Protein AF-A0A969NED3-F1 (afdb_monomer)

Radius of gyration: 22.22 Å; Cα contacts (8 Å, |Δi|>4): 232; chains: 1; bounding box: 62×45×75 Å

Structure (mmCIF, N/CA/C/O backbone):
data_AF-A0A969NED3-F1
#
_entry.id   AF-A0A969NED3-F1
#
loop_
_atom_site.group_PDB
_atom_site.id
_atom_site.type_symbol
_atom_site.label_atom_id
_atom_site.label_alt_id
_atom_site.label_comp_id
_atom_site.label_asym_id
_atom_site.label_entity_id
_atom_site.label_seq_id
_atom_site.pdbx_PDB_ins_code
_atom_site.Cartn_x
_atom_site.Cartn_y
_atom_site.Cartn_z
_atom_site.occupancy
_atom_site.B_iso_or_equiv
_atom_site.auth_seq_id
_atom_site.auth_comp_id
_atom_site.auth_asym_id
_atom_site.auth_atom_id
_atom_site.pdbx_PDB_model_num
ATOM 1 N N . MET A 1 1 ? -48.369 -11.068 48.769 1.00 39.66 1 MET A N 1
ATOM 2 C CA . MET A 1 1 ? -48.138 -10.464 47.437 1.00 39.66 1 MET A CA 1
ATOM 3 C C . MET A 1 1 ? -46.649 -10.549 47.135 1.00 39.66 1 MET A C 1
ATOM 5 O O . MET A 1 1 ? -45.873 -9.950 47.864 1.00 39.66 1 MET A O 1
ATOM 9 N N . LYS A 1 2 ? -46.240 -11.377 46.165 1.00 36.84 2 LYS A N 1
ATOM 10 C CA . LYS A 1 2 ? -44.840 -11.511 45.728 1.00 36.84 2 LYS A CA 1
ATOM 11 C C . LYS A 1 2 ? -44.663 -10.658 44.473 1.00 36.84 2 LYS A C 1
ATOM 13 O O . LYS A 1 2 ? -45.329 -10.920 43.478 1.00 36.84 2 LYS A O 1
ATOM 18 N N . PHE A 1 3 ? -43.812 -9.639 44.539 1.00 44.47 3 PHE A N 1
ATOM 19 C CA . PHE A 1 3 ? -43.414 -8.861 43.368 1.00 44.47 3 PHE A CA 1
ATOM 20 C C . PHE A 1 3 ? -42.357 -9.654 42.596 1.00 44.47 3 PHE A C 1
ATOM 22 O O . PHE A 1 3 ? -41.290 -9.947 43.128 1.00 44.47 3 PHE A O 1
ATOM 29 N N . ILE A 1 4 ? -42.677 -10.036 41.361 1.00 46.66 4 ILE A N 1
ATOM 30 C CA . ILE A 1 4 ? -41.724 -10.617 40.413 1.00 46.66 4 ILE A CA 1
ATOM 31 C C . ILE A 1 4 ? -41.263 -9.459 39.526 1.00 46.66 4 ILE A C 1
ATOM 33 O O . ILE A 1 4 ? -42.041 -8.952 38.721 1.00 46.66 4 ILE A O 1
ATOM 37 N N . ALA A 1 5 ? -40.027 -9.003 39.716 1.00 53.00 5 ALA A N 1
ATOM 38 C CA . ALA A 1 5 ? -39.397 -8.034 38.827 1.00 53.00 5 ALA A CA 1
ATOM 39 C C . ALA A 1 5 ? -38.865 -8.771 37.587 1.00 53.00 5 ALA A C 1
ATOM 41 O O . ALA A 1 5 ? -38.028 -9.665 37.710 1.00 53.00 5 ALA A O 1
ATOM 42 N N . LEU A 1 6 ? -39.366 -8.416 36.401 1.00 46.50 6 LEU A N 1
ATOM 43 C CA . LEU A 1 6 ? -38.794 -8.844 35.122 1.00 46.50 6 LEU A CA 1
ATOM 44 C C . LEU A 1 6 ? -37.504 -8.044 34.862 1.00 46.50 6 LEU A C 1
ATOM 46 O O . LEU A 1 6 ? -37.548 -6.816 34.974 1.00 46.50 6 LEU A O 1
ATOM 50 N N . PRO A 1 7 ? -36.380 -8.666 34.468 1.00 55.84 7 PRO A N 1
ATOM 51 C CA . PRO A 1 7 ? -35.226 -7.903 34.027 1.00 55.84 7 PRO A CA 1
ATOM 52 C C . PRO A 1 7 ? -35.489 -7.382 32.609 1.00 55.84 7 PRO A C 1
ATOM 54 O O . PRO A 1 7 ? -35.750 -8.150 31.683 1.00 55.84 7 PRO A O 1
ATOM 57 N N . LEU A 1 8 ? -35.425 -6.059 32.446 1.00 57.12 8 LEU A N 1
ATOM 58 C CA . LEU A 1 8 ? -35.395 -5.404 31.143 1.00 57.12 8 LEU A CA 1
ATOM 59 C C . LEU A 1 8 ? -34.065 -5.775 30.471 1.00 57.12 8 LEU A C 1
ATOM 61 O O . LEU A 1 8 ? -33.008 -5.251 30.822 1.00 57.12 8 LEU A O 1
ATOM 65 N N . PHE A 1 9 ? -34.102 -6.727 29.543 1.00 56.44 9 PHE A N 1
ATOM 66 C CA . PHE A 1 9 ? -32.945 -7.094 28.736 1.00 56.44 9 PHE A CA 1
ATOM 67 C C . PHE A 1 9 ? -32.736 -5.982 27.697 1.00 56.44 9 PHE A C 1
ATOM 69 O O . PHE A 1 9 ? -33.369 -5.974 26.643 1.00 56.44 9 PHE A O 1
ATOM 76 N N . PHE A 1 10 ? -31.903 -4.989 28.021 1.00 57.81 10 PHE A N 1
ATOM 77 C CA . PHE A 1 10 ? -31.427 -4.019 27.037 1.00 57.81 10 PHE A CA 1
ATOM 78 C C . PHE A 1 10 ? -30.541 -4.766 26.039 1.00 57.81 10 PHE A C 1
ATOM 80 O O . PHE A 1 10 ? -29.360 -5.006 26.281 1.00 57.81 10 PHE A O 1
ATOM 87 N N . LEU A 1 11 ? -31.140 -5.172 24.921 1.00 55.50 11 LEU A N 1
ATOM 88 C CA . LEU A 1 11 ? -30.423 -5.679 23.764 1.00 55.50 11 LEU A CA 1
ATOM 89 C C . LEU A 1 11 ? -29.647 -4.501 23.162 1.00 55.50 11 LEU A C 1
ATOM 91 O O . LEU A 1 11 ? -30.173 -3.730 22.361 1.00 55.50 11 LEU A O 1
ATOM 95 N N . PHE A 1 12 ? -28.406 -4.317 23.606 1.00 56.28 12 PHE A N 1
ATOM 96 C CA . PHE A 1 12 ? -27.468 -3.414 22.956 1.00 56.28 12 PHE A CA 1
ATOM 97 C C . PHE A 1 12 ? -27.101 -4.067 21.621 1.00 56.28 12 PHE A C 1
ATOM 99 O O . PHE A 1 12 ? -26.205 -4.907 21.548 1.00 56.28 12 PHE A O 1
ATOM 106 N N . CYS A 1 13 ? -27.857 -3.757 20.566 1.00 50.59 13 CYS A N 1
ATOM 107 C CA . CYS A 1 13 ? -27.438 -4.065 19.207 1.00 50.59 13 CYS A CA 1
ATOM 108 C C . CYS A 1 13 ? -26.143 -3.291 18.959 1.00 50.59 13 CYS A C 1
ATOM 110 O O . CYS A 1 13 ? -26.173 -2.099 18.656 1.00 50.59 13 CYS A O 1
ATOM 112 N N . TYR A 1 14 ? -24.999 -3.954 19.127 1.00 50.81 14 TYR A N 1
ATOM 113 C CA . TYR A 1 14 ? -23.751 -3.473 18.560 1.00 50.81 14 TYR A CA 1
ATOM 114 C C . TYR A 1 14 ? -23.979 -3.393 17.052 1.00 50.81 14 TYR A C 1
ATOM 116 O O . TYR A 1 14 ? -24.115 -4.416 16.380 1.00 50.81 14 TYR A O 1
ATOM 124 N N . TYR A 1 15 ? -24.071 -2.174 16.524 1.00 50.62 15 TYR A N 1
ATOM 125 C CA . TYR A 1 15 ? -23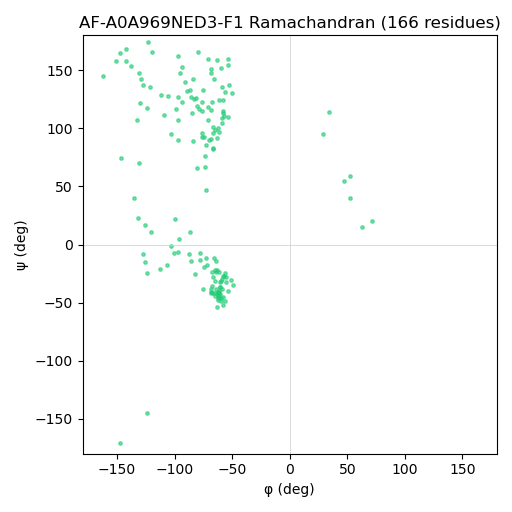.926 -1.933 15.098 1.00 50.62 15 TYR A CA 1
ATOM 126 C C . TYR A 1 15 ? -22.478 -2.262 14.744 1.00 50.62 15 TYR A C 1
ATOM 128 O O . TYR A 1 15 ? -21.621 -1.386 14.691 1.00 50.62 15 TYR A O 1
ATOM 136 N N . PHE A 1 16 ? -22.179 -3.542 14.535 1.00 48.47 16 PHE A N 1
ATOM 137 C CA . PHE A 1 16 ? -21.004 -3.908 13.767 1.00 48.47 16 PHE A CA 1
ATOM 138 C C . PHE A 1 16 ? -21.348 -3.584 12.314 1.00 48.47 16 PHE A C 1
ATOM 140 O O . PHE A 1 16 ? -21.861 -4.419 11.570 1.00 48.47 16 PHE A O 1
ATOM 147 N N . SER A 1 17 ? -21.133 -2.328 11.922 1.00 50.81 17 SER A N 1
ATOM 148 C CA . SER A 1 17 ? -21.044 -1.973 10.513 1.00 50.81 17 SER A CA 1
ATOM 149 C C . SER A 1 17 ? -19.780 -2.637 9.981 1.00 50.81 17 SER A C 1
ATOM 151 O O . SER A 1 17 ? -18.726 -2.017 9.915 1.00 50.81 17 SER A O 1
ATOM 153 N N . PHE A 1 18 ? -19.863 -3.919 9.617 1.00 48.84 18 PHE A N 1
ATOM 154 C CA . PHE A 1 18 ? -18.866 -4.513 8.737 1.00 48.84 18 PHE A CA 1
ATOM 155 C C . PHE A 1 18 ? -19.133 -3.954 7.345 1.00 48.84 18 PHE A C 1
ATOM 157 O O . PHE A 1 18 ? -19.779 -4.564 6.493 1.00 48.84 18 PHE A O 1
ATOM 164 N N . SER A 1 19 ? -18.731 -2.704 7.166 1.00 50.59 19 SER A N 1
ATOM 165 C CA . SER A 1 19 ? -18.815 -2.054 5.888 1.00 50.59 19 SER A CA 1
ATOM 166 C C . SER A 1 19 ? -17.771 -2.695 4.995 1.00 50.59 19 SER A C 1
ATOM 168 O O . SER A 1 19 ? -16.573 -2.459 5.125 1.00 50.59 19 SER A O 1
ATOM 170 N N . GLN A 1 20 ? -18.226 -3.495 4.039 1.00 58.91 20 GLN A N 1
ATOM 171 C CA . GLN A 1 20 ? -17.428 -3.857 2.874 1.00 58.91 20 GLN A CA 1
ATOM 172 C C . GLN A 1 20 ? -17.330 -2.633 1.934 1.00 58.91 20 GLN A C 1
ATOM 174 O O . GLN A 1 20 ? -17.607 -2.720 0.736 1.00 58.91 20 GLN A O 1
ATOM 179 N N . GLN A 1 21 ? -17.021 -1.454 2.496 1.00 76.75 21 GLN A N 1
ATOM 180 C CA . GLN A 1 21 ? -16.876 -0.196 1.775 1.00 76.75 21 GLN A CA 1
ATOM 181 C C . GLN A 1 21 ? -15.648 -0.325 0.886 1.00 76.75 21 GLN A C 1
ATOM 183 O O . GLN A 1 21 ? -14.540 -0.593 1.343 1.00 76.75 21 GLN A O 1
ATOM 188 N N . LYS A 1 22 ? -15.862 -0.126 -0.413 1.00 89.56 22 LYS A N 1
ATOM 189 C CA . LYS A 1 22 ? -14.785 -0.081 -1.407 1.00 89.56 22 LYS A CA 1
ATOM 190 C C . LYS A 1 22 ? -14.038 1.254 -1.389 1.00 89.56 22 LYS A C 1
ATOM 192 O O . LYS A 1 22 ? -13.003 1.375 -2.036 1.00 89.56 22 LYS A O 1
ATOM 197 N N . ARG A 1 23 ? -14.588 2.271 -0.718 1.00 95.12 23 ARG A N 1
ATOM 198 C CA . ARG A 1 23 ? -14.095 3.644 -0.792 1.00 95.12 23 ARG A CA 1
ATOM 199 C C . ARG A 1 23 ? -12.821 3.789 0.040 1.00 95.12 23 ARG A C 1
ATOM 201 O O . ARG A 1 23 ? -12.864 3.664 1.260 1.00 95.12 23 ARG A O 1
ATOM 208 N N . GLY A 1 24 ? -11.724 4.069 -0.653 1.00 95.38 24 GLY A N 1
ATOM 209 C CA . GLY A 1 24 ? -10.434 4.390 -0.057 1.00 95.38 24 GLY A CA 1
ATOM 210 C C . GLY A 1 24 ? -9.906 5.740 -0.523 1.00 95.38 24 GLY A C 1
ATOM 211 O O . GLY A 1 24 ? -10.493 6.369 -1.409 1.00 95.38 24 GLY A O 1
ATOM 212 N N . ILE A 1 25 ? -8.795 6.169 0.069 1.00 96.94 25 ILE A N 1
ATOM 213 C CA . ILE A 1 25 ? -8.102 7.415 -0.276 1.00 96.94 25 ILE A CA 1
ATOM 214 C C . ILE A 1 25 ? -6.603 7.173 -0.514 1.00 96.94 25 ILE A C 1
ATOM 216 O O . ILE A 1 25 ? -5.978 6.353 0.153 1.00 96.94 25 ILE A O 1
ATOM 220 N N . ALA A 1 26 ? -6.034 7.882 -1.491 1.00 97.88 26 ALA A N 1
ATOM 221 C CA . ALA A 1 26 ? -4.603 7.897 -1.787 1.00 97.88 26 ALA A CA 1
ATOM 222 C C . ALA A 1 26 ? -4.001 9.205 -1.252 1.00 97.88 26 ALA A C 1
ATOM 224 O O . ALA A 1 26 ? -4.114 10.247 -1.900 1.00 97.88 26 ALA A O 1
ATOM 225 N N . TYR A 1 27 ? -3.437 9.180 -0.043 1.00 98.12 27 TYR A N 1
ATOM 226 C CA . TYR A 1 27 ? -2.887 10.364 0.626 1.00 98.12 27 TYR A CA 1
ATOM 227 C C . TYR A 1 27 ? -1.943 9.951 1.764 1.00 98.12 27 TYR A C 1
ATOM 229 O O . TYR A 1 27 ? -2.177 8.939 2.417 1.00 98.12 27 TYR A O 1
ATOM 237 N N . GLY A 1 28 ? -0.879 10.726 1.998 1.00 97.12 28 GLY A N 1
ATOM 238 C CA . GLY A 1 28 ? 0.202 10.365 2.931 1.00 97.12 28 GLY A CA 1
ATOM 239 C C . GLY A 1 28 ? 0.520 11.392 4.010 1.00 97.12 28 GLY A C 1
ATOM 240 O O . GLY A 1 28 ? 1.602 11.353 4.591 1.00 97.12 28 GLY A O 1
ATOM 241 N N . HIS A 1 29 ? -0.383 12.341 4.249 1.00 97.56 29 HIS A N 1
ATOM 242 C CA . HIS A 1 29 ? -0.173 13.417 5.218 1.00 97.56 29 HIS A CA 1
ATOM 243 C C . HIS A 1 29 ? -1.416 13.640 6.085 1.00 97.56 29 HIS A C 1
ATOM 245 O O . HIS A 1 29 ? -1.796 14.785 6.335 1.00 97.56 29 HIS A O 1
ATOM 251 N N . HIS A 1 30 ? -2.089 12.561 6.499 1.00 97.81 30 HIS A N 1
ATOM 252 C CA . HIS A 1 30 ? -3.251 12.682 7.373 1.00 97.81 30 HIS A CA 1
ATOM 253 C C . HIS A 1 30 ? -2.841 13.168 8.764 1.00 97.81 30 HIS A C 1
ATOM 255 O O . HIS A 1 30 ? -1.778 12.833 9.296 1.00 97.81 30 HIS A O 1
ATOM 261 N N . SER A 1 31 ? -3.739 13.916 9.386 1.00 97.56 31 SER A N 1
ATOM 262 C CA . SER A 1 31 ? -3.809 14.097 10.829 1.00 97.56 31 SER A CA 1
ATOM 263 C C . SER A 1 31 ? -4.849 13.143 11.437 1.00 97.56 31 SER A C 1
ATOM 265 O O . SER A 1 31 ? -5.738 12.655 10.730 1.00 97.56 31 SER A O 1
ATOM 267 N N . PRO A 1 32 ? -4.816 12.898 12.759 1.00 97.00 32 PRO A N 1
ATOM 268 C CA . PRO A 1 32 ? -5.883 12.161 13.437 1.00 97.00 32 PRO A CA 1
ATOM 269 C C . PRO A 1 32 ? -7.277 12.775 13.220 1.00 97.00 32 PRO A C 1
ATOM 271 O O . PRO A 1 32 ? -8.266 12.051 13.151 1.00 97.00 32 PRO A O 1
ATOM 274 N N . GLN A 1 33 ? -7.360 14.103 13.086 1.00 97.56 33 GLN A N 1
ATOM 275 C CA . GLN A 1 33 ? -8.602 14.829 12.820 1.00 97.56 33 GLN A CA 1
ATOM 276 C C . GLN A 1 33 ? -9.140 14.541 11.415 1.00 97.56 33 GLN A C 1
ATOM 278 O O . GLN A 1 33 ? -10.350 14.383 11.253 1.00 97.56 33 GLN A O 1
ATOM 283 N N . ASP A 1 34 ? -8.256 14.418 10.419 1.00 97.50 34 ASP A N 1
ATOM 284 C CA . ASP A 1 34 ? -8.654 14.030 9.063 1.00 97.50 34 ASP A CA 1
ATOM 285 C C . ASP A 1 34 ? -9.273 12.630 9.073 1.00 97.50 34 ASP A C 1
ATOM 287 O O . ASP A 1 34 ? -10.372 12.439 8.553 1.00 97.50 34 ASP A O 1
ATOM 291 N N . LEU A 1 35 ? -8.622 11.664 9.737 1.00 95.62 35 LEU A N 1
ATOM 292 C CA . LEU A 1 35 ? -9.155 10.303 9.856 1.00 95.62 35 LEU A CA 1
ATOM 293 C C . LEU A 1 35 ? -10.506 10.281 10.574 1.00 95.62 35 LEU A C 1
ATOM 295 O O . LEU A 1 35 ? -11.436 9.625 10.111 1.00 95.62 35 LEU A O 1
ATOM 299 N N . GLN A 1 36 ? -10.658 11.045 11.656 1.00 95.44 36 GLN A N 1
ATOM 300 C CA . GLN A 1 36 ? -11.931 11.138 12.367 1.00 95.44 36 GLN A CA 1
ATOM 301 C C . GLN A 1 36 ? -13.070 11.587 11.442 1.00 95.44 36 GLN A C 1
ATOM 303 O O . GLN A 1 36 ? -14.128 10.957 11.418 1.00 95.44 36 GLN A O 1
ATOM 308 N N . ILE A 1 37 ? -12.853 12.650 10.665 1.00 96.38 37 ILE A N 1
ATOM 309 C CA . ILE A 1 37 ? -13.864 13.206 9.756 1.00 96.38 37 ILE A CA 1
ATOM 310 C C . ILE A 1 37 ? -14.173 12.244 8.598 1.00 96.38 37 ILE A C 1
ATOM 312 O O . ILE A 1 37 ? -15.322 12.158 8.168 1.00 96.38 37 ILE A O 1
ATOM 316 N N . LEU A 1 38 ? -13.171 11.516 8.099 1.00 95.00 38 LEU A N 1
ATOM 317 C CA . LEU A 1 38 ? -13.307 10.618 6.949 1.00 95.00 38 LEU A CA 1
ATOM 318 C C . LEU A 1 38 ? -13.878 9.232 7.305 1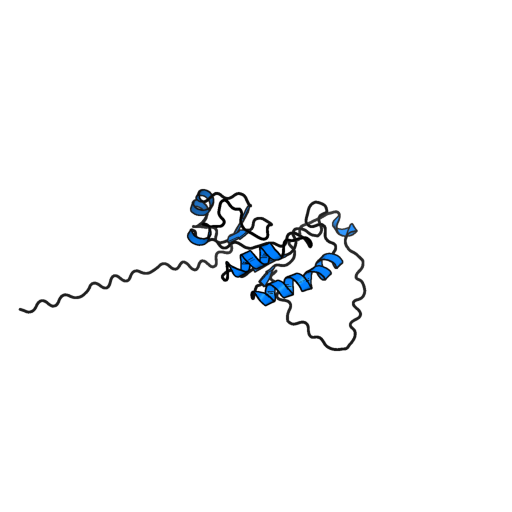.00 95.00 38 LEU A C 1
ATOM 320 O O . LEU A 1 38 ? -14.500 8.600 6.447 1.00 95.00 38 LEU A O 1
ATOM 324 N N . SER A 1 39 ? -13.712 8.779 8.553 1.00 92.44 39 SER A N 1
ATOM 325 C CA . SER A 1 39 ? -14.100 7.438 9.035 1.00 92.44 39 SER A CA 1
ATOM 326 C C . SER A 1 39 ? -15.534 6.975 8.739 1.00 92.44 39 SER A C 1
ATOM 328 O O . SER A 1 39 ? -15.719 5.774 8.550 1.00 92.44 39 SER A O 1
ATOM 330 N N . PRO A 1 40 ? -16.567 7.842 8.636 1.00 91.94 40 PRO A N 1
ATOM 331 C CA . PRO A 1 40 ? -17.908 7.362 8.294 1.00 91.94 40 PRO A CA 1
ATOM 332 C C . PRO A 1 40 ? -18.024 6.821 6.858 1.00 91.94 40 PRO A C 1
ATOM 334 O O . PRO A 1 40 ? -18.921 6.033 6.555 1.00 91.94 40 PRO A O 1
ATOM 337 N N . GLU A 1 41 ? -17.145 7.261 5.955 1.00 91.94 41 GLU A N 1
ATOM 338 C CA . GLU A 1 41 ? -17.287 7.055 4.509 1.00 91.94 41 GLU A CA 1
ATOM 339 C C . GLU A 1 41 ? -16.089 6.351 3.861 1.00 91.94 41 GLU A C 1
ATOM 341 O O . GLU A 1 41 ? -16.243 5.766 2.785 1.00 91.94 41 GLU A O 1
ATOM 346 N N . ILE A 1 42 ? -14.908 6.439 4.475 1.00 93.50 42 ILE A N 1
ATOM 347 C CA . ILE A 1 42 ? -13.652 5.870 3.986 1.00 93.50 42 ILE A CA 1
ATOM 348 C C . ILE A 1 42 ? -13.232 4.739 4.918 1.00 93.50 42 ILE A C 1
ATOM 350 O O . ILE A 1 42 ? -13.154 4.935 6.126 1.00 93.50 42 ILE A O 1
ATOM 354 N N . SER A 1 43 ? -12.946 3.569 4.349 1.00 92.88 43 SER A N 1
ATOM 355 C CA . SER A 1 43 ? -12.570 2.374 5.115 1.00 92.88 43 SER A CA 1
ATOM 356 C C . SER A 1 43 ? -11.087 2.028 5.017 1.00 92.88 43 SER A C 1
ATOM 358 O O . SER A 1 43 ? -10.586 1.269 5.840 1.00 92.88 43 SER A O 1
ATOM 360 N N . TRP A 1 44 ? -10.368 2.554 4.022 1.00 96.56 44 TRP A N 1
ATOM 361 C CA . TRP A 1 44 ? -8.958 2.229 3.822 1.00 96.56 44 TRP A CA 1
ATOM 362 C C . TRP A 1 44 ? -8.173 3.3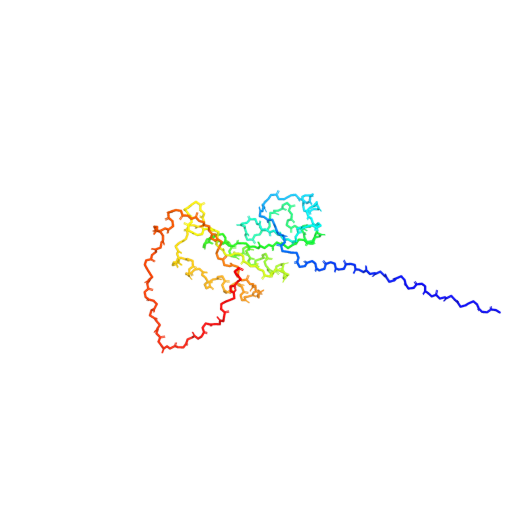59 3.159 1.00 96.56 44 TRP A C 1
ATOM 364 O O . TRP A 1 44 ? -8.738 4.216 2.473 1.00 96.56 44 TRP A O 1
ATOM 374 N N . TRP A 1 45 ? -6.856 3.356 3.335 1.00 97.88 45 TRP A N 1
ATOM 375 C CA . TRP A 1 45 ? -5.967 4.269 2.623 1.00 97.88 45 TRP A CA 1
ATOM 376 C C . TRP A 1 45 ? -4.602 3.649 2.341 1.00 97.88 45 TRP A C 1
ATOM 378 O O . TRP A 1 45 ? -4.225 2.624 2.910 1.00 97.88 45 TRP A O 1
ATOM 388 N N . TYR A 1 46 ? -3.863 4.291 1.444 1.00 98.56 46 TYR A N 1
ATOM 389 C CA . TYR A 1 46 ? -2.449 4.027 1.208 1.00 98.56 46 TYR A CA 1
ATOM 390 C C . TYR A 1 46 ? -1.723 5.345 0.922 1.00 98.56 46 TYR A C 1
ATOM 392 O O . TYR A 1 46 ? -2.335 6.336 0.513 1.00 98.56 46 TYR A O 1
ATOM 400 N N . ASN A 1 47 ? -0.410 5.351 1.135 1.00 98.50 47 ASN A N 1
ATOM 401 C CA . ASN A 1 47 ? 0.435 6.544 1.048 1.00 98.50 47 ASN A CA 1
ATOM 402 C C . ASN A 1 47 ? 1.709 6.319 0.212 1.00 98.50 47 ASN A C 1
ATOM 404 O O . ASN A 1 47 ? 2.699 7.024 0.397 1.00 98.50 47 ASN A O 1
ATOM 408 N N . TRP A 1 48 ? 1.695 5.325 -0.685 1.00 98.50 48 TRP A N 1
ATOM 409 C CA . TRP A 1 48 ? 2.843 4.920 -1.512 1.00 98.50 48 TRP A CA 1
ATOM 410 C C . TRP A 1 48 ? 4.069 4.394 -0.736 1.00 98.50 48 TRP A C 1
ATOM 412 O O . TRP A 1 48 ? 5.139 4.264 -1.327 1.00 98.50 48 TRP A O 1
ATOM 422 N N . SER A 1 49 ? 3.920 4.060 0.549 1.00 98.44 49 SER A N 1
ATOM 423 C CA . SER A 1 49 ? 4.990 3.561 1.423 1.00 98.44 49 SER A CA 1
ATOM 424 C C . SER A 1 49 ? 4.681 2.164 1.970 1.00 98.44 49 SER A C 1
ATOM 426 O O . SER A 1 49 ? 3.541 1.691 1.931 1.00 98.44 49 SER A O 1
ATOM 428 N N . GLU A 1 50 ? 5.695 1.502 2.530 1.00 98.38 50 GLU A N 1
ATOM 429 C CA . GLU A 1 50 ? 5.532 0.236 3.245 1.00 98.38 50 GLU A CA 1
ATOM 430 C C . GLU A 1 50 ? 4.830 0.410 4.602 1.00 98.38 50 GLU A C 1
ATOM 432 O O . GLU A 1 50 ? 4.340 -0.568 5.164 1.00 98.38 50 GLU A O 1
ATOM 437 N N . THR A 1 51 ? 4.786 1.636 5.137 1.00 98.44 51 THR A N 1
ATOM 438 C CA . THR A 1 51 ? 4.234 1.952 6.465 1.00 98.44 51 THR A CA 1
ATOM 439 C C . THR A 1 51 ? 3.398 3.236 6.456 1.00 98.44 51 THR A C 1
ATOM 441 O O . THR A 1 51 ? 3.678 4.142 5.661 1.00 98.44 51 THR A O 1
ATOM 444 N N . PRO A 1 52 ? 2.418 3.377 7.369 1.00 98.19 52 PRO A N 1
ATOM 445 C CA . PRO A 1 52 ? 1.666 4.617 7.519 1.00 98.19 52 PRO A CA 1
ATOM 446 C C . PRO A 1 52 ? 2.576 5.773 7.949 1.00 98.19 52 PRO A C 1
ATOM 448 O O . PRO A 1 52 ? 3.656 5.579 8.514 1.00 98.19 52 PRO A O 1
ATOM 451 N N . GLU A 1 53 ? 2.127 6.995 7.692 1.00 97.25 53 GLU A N 1
ATOM 452 C CA . GLU A 1 53 ? 2.778 8.201 8.180 1.00 97.25 53 GLU A CA 1
ATOM 453 C C . GLU A 1 53 ? 2.693 8.290 9.713 1.00 97.25 53 GLU A C 1
ATOM 455 O O . GLU A 1 53 ? 1.691 7.929 10.337 1.00 97.25 53 GLU A O 1
ATOM 460 N N . SER A 1 54 ? 3.766 8.781 10.340 1.00 97.38 54 SER A N 1
ATOM 461 C CA . SER A 1 54 ? 3.925 8.759 11.801 1.00 97.38 54 SER A CA 1
ATOM 462 C C . SER A 1 54 ? 2.859 9.555 12.555 1.00 97.38 54 SER A C 1
ATOM 464 O O . SER A 1 54 ? 2.595 9.266 13.717 1.00 97.38 54 SER A O 1
ATOM 466 N N . SER A 1 55 ? 2.221 10.533 11.907 1.00 97.62 55 SER A N 1
ATOM 467 C CA . SER A 1 55 ? 1.129 11.325 12.482 1.00 97.62 55 SER A CA 1
ATOM 468 C C . SER A 1 55 ? -0.119 10.503 12.802 1.00 97.62 55 SER A C 1
ATOM 470 O O . SER A 1 55 ? -0.902 10.923 13.655 1.00 97.62 55 SER A O 1
ATOM 472 N N . VAL A 1 56 ? -0.319 9.358 12.138 1.00 97.62 56 VAL A N 1
ATOM 473 C CA . VAL A 1 56 ? -1.506 8.509 12.333 1.00 97.62 56 VAL A CA 1
ATOM 474 C C . VAL A 1 56 ? -1.202 7.044 12.629 1.00 97.62 56 VAL A C 1
ATOM 476 O O . VAL A 1 56 ? -2.128 6.320 12.990 1.00 97.62 56 VAL A O 1
ATOM 479 N N . ALA A 1 57 ? 0.062 6.614 12.527 1.00 96.62 57 ALA A N 1
ATOM 480 C CA . ALA A 1 57 ? 0.494 5.219 12.656 1.00 96.62 57 ALA A CA 1
ATOM 481 C C . ALA A 1 57 ? -0.049 4.486 13.899 1.00 96.62 57 ALA A C 1
ATOM 483 O O . ALA A 1 57 ? -0.384 3.312 13.801 1.00 96.62 57 ALA A O 1
ATOM 484 N N . ASP A 1 58 ? -0.211 5.179 15.028 1.00 95.94 58 ASP A N 1
ATOM 485 C CA . ASP A 1 58 ? -0.669 4.567 16.286 1.00 95.94 58 ASP A CA 1
ATOM 486 C C . ASP A 1 58 ? -2.179 4.717 16.546 1.00 95.94 58 ASP A C 1
ATOM 488 O O . ASP A 1 58 ? -2.697 4.199 17.535 1.00 95.94 58 ASP A O 1
ATOM 492 N N . VAL A 1 59 ? -2.902 5.470 15.709 1.00 95.88 59 VAL A N 1
ATOM 493 C CA . VAL A 1 59 ? -4.291 5.875 16.002 1.00 95.88 59 VAL A CA 1
ATOM 494 C C . VAL A 1 59 ? -5.297 5.527 14.917 1.00 95.88 59 VAL A C 1
ATOM 496 O O . VAL A 1 59 ? -6.494 5.572 15.186 1.00 95.88 59 VAL A O 1
ATOM 499 N N . TYR A 1 60 ? -4.854 5.191 13.708 1.00 95.75 60 TYR A N 1
ATOM 500 C CA . TYR A 1 60 ? -5.758 4.979 12.578 1.00 95.75 60 TYR A CA 1
ATOM 501 C C . TYR A 1 60 ? -6.774 3.850 12.810 1.00 95.75 60 TYR A C 1
ATOM 503 O O . TYR A 1 60 ? -7.940 3.975 12.434 1.00 95.75 60 TYR A O 1
ATOM 511 N N . SER A 1 61 ? -6.363 2.780 13.495 1.00 93.94 61 SER A N 1
ATOM 512 C CA . SER A 1 61 ? -7.210 1.622 13.791 1.00 93.94 61 SER A CA 1
ATOM 513 C C . SER A 1 61 ? -8.359 1.976 14.739 1.00 93.94 61 SER A C 1
ATOM 515 O O . SER A 1 61 ? -9.445 1.410 14.629 1.00 93.94 61 SER A O 1
ATOM 517 N N . ASN A 1 62 ? -8.180 2.987 15.599 1.00 94.44 62 ASN A N 1
ATOM 518 C CA . ASN A 1 62 ? -9.239 3.503 16.473 1.00 94.44 62 ASN A CA 1
ATOM 519 C C . ASN A 1 62 ? -10.394 4.136 15.682 1.00 94.44 62 ASN A C 1
ATOM 521 O O . ASN A 1 62 ? -11.507 4.239 16.195 1.00 94.44 62 ASN A O 1
ATOM 525 N N . TYR A 1 63 ? -10.133 4.554 14.442 1.00 93.06 63 TYR A N 1
ATOM 526 C CA . TYR A 1 63 ? -11.125 5.107 13.523 1.00 93.06 63 TYR A CA 1
ATOM 527 C C . TYR A 1 63 ? -11.679 4.061 12.546 1.00 93.06 63 TYR A C 1
ATOM 529 O O . TYR A 1 63 ? -12.458 4.412 11.665 1.00 93.06 63 TYR A O 1
ATOM 537 N N . GLY A 1 64 ? -11.294 2.786 12.686 1.00 91.62 64 GLY A N 1
ATOM 538 C CA . GLY A 1 64 ? -11.742 1.703 11.809 1.00 91.62 64 GLY A CA 1
ATOM 539 C C . GLY A 1 64 ? -11.157 1.754 10.396 1.00 91.62 64 GLY A C 1
ATOM 540 O O . GLY A 1 64 ? -11.741 1.171 9.486 1.00 91.62 64 GLY A O 1
ATOM 541 N N . PHE A 1 65 ? -10.037 2.455 10.204 1.00 94.06 65 PHE A N 1
ATOM 542 C CA . PHE A 1 65 ? -9.328 2.468 8.930 1.00 94.06 65 PHE A CA 1
ATOM 543 C C . PHE A 1 65 ? -8.386 1.270 8.788 1.00 94.06 65 PHE A C 1
ATOM 545 O O . PHE A 1 65 ? -7.657 0.935 9.720 1.00 94.06 65 PHE A O 1
ATOM 552 N N . ASP A 1 66 ? -8.311 0.730 7.575 1.00 95.12 66 ASP A N 1
ATOM 553 C CA . ASP A 1 66 ? -7.264 -0.197 7.149 1.00 95.12 66 ASP A CA 1
ATOM 554 C C . ASP A 1 66 ? -6.158 0.557 6.385 1.00 95.12 66 ASP A C 1
ATOM 556 O O . ASP A 1 66 ? -6.427 1.244 5.395 1.00 95.12 66 ASP A O 1
ATOM 560 N N . PHE A 1 67 ? -4.897 0.398 6.795 1.00 97.88 67 PHE A N 1
ATOM 561 C CA . PHE A 1 67 ? -3.757 0.822 5.976 1.00 97.88 67 PHE A CA 1
ATOM 562 C C . PHE A 1 67 ? -3.362 -0.294 5.011 1.00 97.88 67 PHE A C 1
ATOM 564 O O . PHE A 1 67 ? -3.188 -1.443 5.425 1.00 97.88 67 PHE A O 1
ATOM 571 N N . VAL A 1 68 ? -3.161 0.039 3.735 1.00 98.25 68 VAL A N 1
ATOM 572 C CA . VAL A 1 68 ? -2.660 -0.911 2.737 1.00 98.25 68 VAL A CA 1
ATOM 573 C C . VAL A 1 68 ? -1.226 -0.540 2.339 1.00 98.25 68 VAL A C 1
ATOM 575 O O . VAL A 1 68 ? -1.033 0.482 1.676 1.00 98.25 68 VAL A O 1
ATOM 578 N N . PRO A 1 69 ? -0.212 -1.356 2.693 1.00 98.56 69 PRO A N 1
ATOM 579 C CA . PRO A 1 69 ? 1.174 -1.071 2.346 1.00 98.56 69 PRO A CA 1
ATOM 580 C C . PRO A 1 69 ? 1.420 -1.193 0.839 1.00 98.56 69 PRO A C 1
ATOM 582 O O . PRO A 1 69 ? 0.791 -1.997 0.142 1.00 98.56 69 PRO A O 1
ATOM 585 N N . MET A 1 70 ? 2.391 -0.428 0.345 1.00 98.69 70 MET A N 1
ATOM 586 C CA . MET A 1 70 ? 2.815 -0.441 -1.050 1.00 98.69 70 MET A CA 1
ATOM 587 C C . MET A 1 70 ? 4.321 -0.653 -1.184 1.00 98.69 70 MET A C 1
ATOM 589 O O . MET A 1 70 ? 5.120 -0.025 -0.500 1.00 98.69 70 MET A O 1
ATOM 593 N N . THR A 1 71 ? 4.705 -1.492 -2.143 1.00 98.50 71 THR A N 1
ATOM 594 C CA . THR A 1 71 ? 6.089 -1.605 -2.622 1.00 98.50 71 THR A CA 1
ATOM 595 C C . THR A 1 71 ? 6.245 -0.760 -3.877 1.00 98.50 71 THR A C 1
ATOM 597 O O . THR A 1 71 ? 5.967 -1.205 -4.989 1.00 98.50 71 THR A O 1
ATOM 600 N N . TRP A 1 72 ? 6.622 0.509 -3.707 1.00 98.06 72 TRP A N 1
ATOM 601 C CA . TRP A 1 72 ? 6.541 1.490 -4.793 1.00 98.06 72 TRP A CA 1
ATOM 602 C C . TRP A 1 72 ? 7.367 1.100 -6.025 1.00 98.06 72 TRP A C 1
ATOM 604 O O . TRP A 1 72 ? 6.894 1.258 -7.142 1.00 98.06 72 TRP A O 1
ATOM 614 N N . ASN A 1 73 ? 8.557 0.524 -5.844 1.00 97.12 73 ASN A N 1
ATOM 615 C CA . ASN A 1 73 ? 9.393 -0.054 -6.903 1.00 97.12 73 ASN A CA 1
ATOM 616 C C . ASN A 1 73 ? 10.189 -1.257 -6.357 1.00 97.12 73 ASN A C 1
ATOM 618 O O . ASN A 1 73 ? 9.965 -1.682 -5.230 1.00 97.12 73 ASN A O 1
ATOM 622 N N . GLY A 1 74 ? 11.148 -1.796 -7.120 1.00 95.50 74 GLY A N 1
ATOM 623 C CA . GLY A 1 74 ? 11.994 -2.921 -6.681 1.00 95.50 74 GLY A CA 1
ATOM 624 C C . GLY A 1 74 ? 12.949 -2.637 -5.504 1.00 95.50 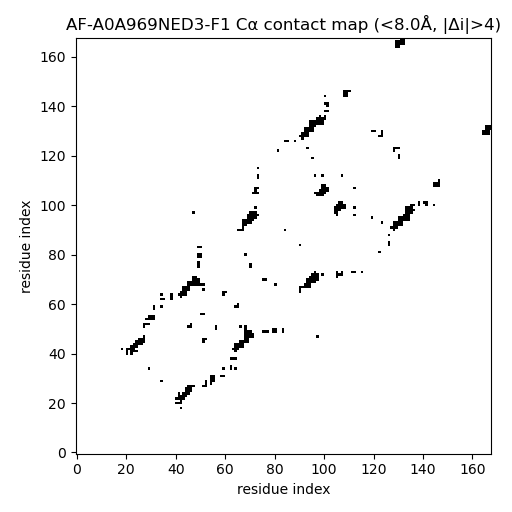74 GLY A C 1
ATOM 625 O O . GLY A 1 74 ? 13.491 -3.580 -4.930 1.00 95.50 74 GLY A O 1
ATOM 626 N N . ASN A 1 75 ? 13.139 -1.373 -5.116 1.00 96.75 75 ASN A N 1
ATOM 627 C CA . ASN A 1 75 ? 14.031 -0.940 -4.031 1.00 96.75 75 ASN A CA 1
ATOM 628 C C . ASN A 1 75 ? 13.286 -0.662 -2.710 1.00 96.75 75 ASN A C 1
ATOM 630 O O . ASN A 1 75 ? 13.792 0.069 -1.861 1.00 96.75 75 ASN A O 1
ATOM 634 N N . PHE A 1 76 ? 12.092 -1.232 -2.534 1.00 97.44 76 PHE A N 1
ATOM 635 C CA . PHE A 1 76 ? 11.299 -1.109 -1.309 1.00 97.44 76 PHE A CA 1
ATOM 636 C C . PHE A 1 76 ? 12.029 -1.656 -0.066 1.00 97.44 76 PHE A C 1
ATOM 638 O O . PHE A 1 76 ? 12.847 -2.586 -0.147 1.00 97.44 76 PHE A O 1
ATOM 645 N N . ASN A 1 77 ? 11.708 -1.108 1.108 1.00 98.19 77 ASN A N 1
ATOM 646 C CA . ASN A 1 77 ? 12.293 -1.537 2.378 1.00 98.19 77 ASN A CA 1
ATOM 647 C C . ASN A 1 77 ? 11.548 -2.754 2.946 1.00 98.19 77 ASN A C 1
ATOM 649 O O . ASN A 1 77 ? 10.614 -2.633 3.738 1.00 98.19 77 ASN A O 1
ATOM 653 N N . GLU A 1 78 ? 11.997 -3.950 2.566 1.00 98.00 78 GLU A N 1
ATOM 654 C CA . GLU A 1 78 ? 11.380 -5.207 3.005 1.00 98.00 78 GLU A CA 1
ATOM 655 C C . GLU A 1 78 ? 11.395 -5.403 4.522 1.00 98.00 78 GLU A C 1
ATOM 657 O O . GLU A 1 78 ? 10.419 -5.902 5.073 1.00 98.00 78 GLU A O 1
ATOM 662 N N . THR A 1 79 ? 12.455 -4.985 5.216 1.00 98.38 79 THR A N 1
ATOM 663 C CA . THR A 1 79 ? 12.506 -5.085 6.680 1.00 98.38 79 THR A CA 1
ATOM 664 C C . THR A 1 79 ? 11.393 -4.255 7.315 1.00 98.38 79 THR A C 1
ATOM 666 O O . THR A 1 79 ? 10.693 -4.744 8.198 1.00 98.38 79 THR A O 1
ATOM 669 N N . SER A 1 80 ? 11.194 -3.020 6.844 1.00 98.38 80 SER A N 1
ATOM 670 C CA . SER A 1 80 ? 10.113 -2.148 7.317 1.00 98.38 80 SER A CA 1
ATOM 671 C C . SER A 1 80 ? 8.738 -2.752 7.027 1.00 98.38 80 SER A C 1
ATOM 673 O O . SER A 1 80 ? 7.906 -2.851 7.927 1.00 98.38 80 SER A O 1
ATOM 675 N N . LEU A 1 81 ? 8.539 -3.246 5.801 1.00 98.62 81 LEU A N 1
ATOM 676 C CA . LEU A 1 81 ? 7.301 -3.893 5.371 1.00 98.62 81 LEU A CA 1
ATOM 677 C C . LEU A 1 81 ? 6.948 -5.099 6.249 1.00 98.62 81 LEU A C 1
ATOM 679 O O . LEU A 1 81 ? 5.849 -5.177 6.792 1.00 98.62 81 LEU A O 1
ATOM 683 N N . ARG A 1 82 ? 7.894 -6.027 6.425 1.00 98.56 82 ARG A N 1
ATOM 684 C CA . ARG A 1 82 ? 7.708 -7.237 7.237 1.00 98.56 82 ARG A CA 1
ATOM 685 C C . ARG A 1 82 ? 7.439 -6.896 8.700 1.00 98.56 82 ARG A C 1
ATOM 687 O O . ARG A 1 82 ? 6.539 -7.479 9.298 1.00 98.56 82 ARG A O 1
ATOM 694 N N . ASN A 1 83 ? 8.164 -5.926 9.260 1.00 98.44 83 ASN A N 1
ATOM 695 C CA . ASN A 1 83 ? 7.926 -5.448 10.623 1.00 98.44 83 ASN A CA 1
ATOM 696 C C . ASN A 1 83 ? 6.530 -4.836 10.775 1.00 98.44 83 ASN A C 1
ATOM 698 O O . ASN A 1 83 ? 5.863 -5.082 11.777 1.00 98.44 83 ASN A O 1
ATOM 702 N N . PHE A 1 84 ? 6.073 -4.056 9.796 1.00 98.19 84 PHE A N 1
ATOM 703 C CA . PHE A 1 84 ? 4.727 -3.497 9.810 1.00 98.19 84 PHE A CA 1
ATOM 704 C C . PHE A 1 84 ? 3.669 -4.603 9.767 1.00 98.19 84 PHE A C 1
ATOM 706 O O . PHE A 1 84 ? 2.845 -4.668 10.676 1.00 98.19 84 PHE A O 1
ATOM 713 N N . ILE A 1 85 ? 3.729 -5.508 8.786 1.00 98.06 85 ILE A N 1
ATOM 714 C CA . ILE A 1 85 ? 2.727 -6.574 8.617 1.00 98.06 85 ILE A CA 1
ATOM 715 C C . ILE A 1 85 ? 2.701 -7.510 9.834 1.00 98.06 85 ILE A C 1
ATOM 717 O O . ILE A 1 85 ? 1.626 -7.871 10.306 1.00 98.06 85 ILE A O 1
ATOM 721 N N . ALA A 1 86 ? 3.863 -7.860 10.396 1.00 98.12 86 ALA A N 1
ATOM 722 C CA . ALA A 1 86 ? 3.944 -8.709 11.586 1.00 98.12 86 ALA A CA 1
ATOM 723 C C . ALA A 1 86 ? 3.236 -8.100 12.811 1.00 98.12 86 ALA A C 1
ATOM 725 O O . ALA A 1 86 ? 2.682 -8.836 13.624 1.00 98.12 86 ALA A O 1
ATOM 726 N N . ASN A 1 87 ? 3.234 -6.769 12.929 1.00 97.00 87 ASN A N 1
ATOM 727 C CA . ASN A 1 87 ? 2.535 -6.048 13.996 1.00 97.00 87 ASN A CA 1
ATOM 728 C C . ASN A 1 87 ? 1.064 -5.734 13.658 1.00 97.00 87 ASN A C 1
ATOM 730 O O . ASN A 1 87 ? 0.325 -5.293 14.533 1.00 97.00 87 ASN A O 1
ATOM 734 N N . HIS A 1 88 ? 0.632 -5.977 12.416 1.00 96.25 88 HIS A N 1
ATOM 735 C CA . HIS A 1 88 ? -0.713 -5.679 11.920 1.00 96.25 88 HIS A CA 1
ATOM 736 C C . HIS A 1 88 ? -1.304 -6.899 11.195 1.00 96.25 88 HIS A C 1
ATOM 738 O O . HIS A 1 88 ? -1.470 -6.871 9.970 1.00 96.25 88 HIS A O 1
ATOM 744 N N . PRO A 1 89 ? -1.645 -7.977 11.930 1.00 93.81 89 PRO A N 1
ATOM 745 C CA . PRO A 1 89 ? -2.088 -9.249 11.348 1.00 93.81 89 PRO A CA 1
ATOM 746 C C . PRO A 1 89 ? -3.412 -9.156 10.571 1.00 93.81 89 PRO A C 1
ATOM 748 O O . PRO A 1 89 ? -3.736 -10.062 9.808 1.00 93.81 89 PRO A O 1
ATOM 751 N N . ASP A 1 90 ? -4.164 -8.064 10.732 1.00 92.56 90 ASP A N 1
ATOM 752 C CA . ASP A 1 90 ? -5.385 -7.790 9.968 1.00 92.56 90 ASP A CA 1
ATOM 753 C C . ASP A 1 90 ? -5.112 -7.270 8.542 1.00 92.56 90 ASP A C 1
ATOM 755 O O . ASP A 1 90 ? -6.041 -7.172 7.733 1.00 92.56 90 ASP A O 1
ATOM 759 N N . THR A 1 91 ? -3.848 -6.980 8.204 1.00 96.25 91 THR A N 1
ATOM 760 C CA . THR A 1 91 ? -3.427 -6.583 6.853 1.00 96.25 91 THR A CA 1
ATOM 761 C C . THR A 1 91 ? -3.728 -7.703 5.861 1.00 96.25 91 THR A C 1
ATOM 763 O O . THR A 1 91 ? -3.274 -8.832 6.016 1.00 96.25 91 THR A O 1
ATOM 766 N N . LYS A 1 92 ? -4.485 -7.393 4.803 1.00 95.94 92 LYS A N 1
ATOM 767 C CA . LYS A 1 92 ? -4.933 -8.388 3.804 1.00 95.94 92 LYS A CA 1
ATOM 768 C C . LYS A 1 92 ? -4.326 -8.202 2.424 1.00 95.94 92 LYS A C 1
ATOM 770 O O . LYS A 1 92 ? -4.361 -9.136 1.623 1.00 95.94 92 LYS A O 1
ATOM 775 N N . TYR A 1 93 ? -3.837 -7.005 2.120 1.00 97.69 93 TYR A N 1
ATOM 776 C CA . TYR A 1 93 ? -3.448 -6.610 0.773 1.00 97.69 93 TYR A CA 1
ATOM 777 C C . TYR A 1 93 ? -2.061 -5.976 0.774 1.00 97.69 93 TYR A C 1
ATOM 779 O O . TYR A 1 93 ? -1.681 -5.311 1.733 1.00 97.69 93 TYR A O 1
ATOM 787 N N . LEU A 1 94 ? -1.335 -6.175 -0.321 1.00 98.31 94 LEU A N 1
ATOM 788 C CA . LEU A 1 94 ? -0.056 -5.538 -0.610 1.00 98.31 94 LEU A CA 1
ATOM 789 C C . LEU A 1 94 ? -0.118 -4.952 -2.019 1.00 98.31 94 LEU A C 1
ATOM 791 O O . LEU A 1 94 ? -0.360 -5.689 -2.975 1.00 98.31 94 LEU A O 1
ATOM 795 N N . LEU A 1 95 ? 0.088 -3.643 -2.156 1.00 98.50 95 LEU A N 1
ATOM 796 C CA . LEU A 1 95 ? 0.121 -2.983 -3.461 1.00 98.50 95 LEU A CA 1
ATOM 797 C C . LEU A 1 95 ? 1.502 -3.167 -4.103 1.00 98.50 95 LEU A C 1
ATOM 799 O O . LEU A 1 95 ? 2.528 -2.831 -3.500 1.00 98.50 95 LEU A O 1
ATOM 803 N N . ALA A 1 96 ? 1.532 -3.686 -5.329 1.00 97.75 96 ALA A N 1
ATOM 804 C CA . ALA A 1 96 ? 2.757 -3.797 -6.110 1.00 97.75 96 ALA A CA 1
ATOM 805 C C . ALA A 1 96 ? 2.964 -2.552 -6.984 1.00 97.75 96 ALA A C 1
ATOM 807 O O . ALA A 1 96 ? 2.018 -2.040 -7.569 1.00 97.75 96 ALA A O 1
ATOM 808 N N . PHE A 1 97 ? 4.215 -2.107 -7.075 1.00 97.62 97 PHE A N 1
ATOM 809 C CA . PHE A 1 97 ? 4.829 -1.208 -8.064 1.00 97.62 97 PHE A CA 1
ATOM 810 C C . PHE A 1 97 ? 3.954 -0.085 -8.655 1.00 97.62 97 PHE A C 1
ATOM 812 O O . PHE A 1 97 ? 3.045 -0.316 -9.454 1.00 97.62 97 PHE A O 1
ATOM 819 N N . ASN A 1 98 ? 4.303 1.165 -8.347 1.00 97.81 98 ASN A N 1
ATOM 820 C CA . ASN A 1 98 ? 3.563 2.348 -8.781 1.00 97.81 98 ASN A CA 1
ATOM 821 C C . ASN A 1 98 ? 3.977 2.820 -10.177 1.00 97.81 98 ASN A C 1
ATOM 823 O O . ASN A 1 98 ? 5.078 3.334 -10.357 1.00 97.81 98 ASN A O 1
ATOM 827 N N . GLU A 1 99 ? 3.081 2.716 -11.153 1.00 95.31 99 GLU A N 1
ATOM 828 C CA . GLU A 1 99 ? 3.282 3.209 -12.519 1.00 95.31 99 GLU A CA 1
ATOM 829 C C . GLU A 1 99 ? 4.656 2.802 -13.096 1.00 95.31 99 GLU A C 1
ATOM 831 O O . GLU A 1 99 ? 5.428 3.652 -13.548 1.00 95.31 99 GLU A O 1
ATOM 836 N N . PRO A 1 100 ? 5.008 1.496 -13.110 1.00 94.06 100 PRO A N 1
ATOM 837 C CA . PRO A 1 100 ? 6.322 1.036 -13.581 1.00 94.06 100 PRO A CA 1
ATOM 838 C C . PRO A 1 100 ? 6.639 1.500 -15.010 1.00 94.06 100 PRO A C 1
ATOM 840 O O . PRO A 1 100 ? 7.795 1.749 -15.368 1.00 94.06 100 PRO A O 1
ATOM 843 N N . ASN A 1 101 ? 5.606 1.708 -15.822 1.00 90.50 101 ASN A N 1
ATOM 844 C CA . ASN A 1 101 ? 5.719 2.180 -17.191 1.00 90.50 101 ASN A CA 1
ATOM 845 C C . ASN A 1 101 ? 6.100 3.671 -17.333 1.00 90.50 101 ASN A C 1
ATOM 847 O O . ASN A 1 101 ? 6.502 4.069 -18.425 1.00 90.50 101 ASN A O 1
ATOM 851 N N . PHE A 1 102 ? 6.065 4.479 -16.269 1.00 89.94 102 PHE A N 1
ATOM 852 C CA . PHE A 1 102 ? 6.468 5.893 -16.285 1.00 89.94 102 PHE A CA 1
ATOM 853 C C . PHE A 1 102 ? 7.923 6.084 -15.842 1.00 89.94 102 PHE A C 1
ATOM 855 O O . PHE A 1 102 ? 8.460 5.301 -15.065 1.00 89.94 102 PHE A O 1
ATOM 862 N N . ILE A 1 103 ? 8.611 7.086 -16.396 1.00 88.44 103 ILE A N 1
ATOM 863 C CA . ILE A 1 103 ? 10.017 7.389 -16.056 1.00 88.44 103 ILE A CA 1
ATOM 864 C C . ILE A 1 103 ? 10.116 8.072 -14.689 1.00 88.44 103 ILE A C 1
ATOM 866 O O . ILE A 1 103 ? 11.005 7.735 -13.916 1.00 88.44 103 ILE A O 1
ATOM 870 N N . ASP A 1 104 ? 9.166 8.951 -14.374 1.00 90.56 104 ASP A N 1
ATOM 871 C CA . ASP A 1 104 ? 9.143 9.726 -13.125 1.00 90.56 104 ASP A CA 1
ATOM 872 C C . ASP A 1 104 ? 8.466 8.979 -11.960 1.00 90.56 104 ASP A C 1
ATOM 874 O O . ASP A 1 104 ? 8.170 9.564 -10.923 1.00 90.56 104 ASP A O 1
ATOM 878 N N . GLN A 1 105 ? 8.192 7.685 -12.144 1.00 95.06 105 GLN A N 1
ATOM 879 C CA . GLN A 1 105 ? 7.514 6.815 -11.180 1.00 95.06 105 GLN A CA 1
ATOM 880 C C . GLN A 1 105 ? 8.398 5.600 -10.874 1.00 95.06 105 GLN A C 1
ATOM 882 O O . GLN A 1 105 ? 9.622 5.732 -10.868 1.00 95.06 105 GLN A O 1
ATOM 887 N N . ALA A 1 106 ? 7.834 4.407 -10.639 1.00 95.00 106 ALA A N 1
ATOM 888 C CA . ALA A 1 106 ? 8.640 3.236 -10.291 1.00 95.00 106 ALA A CA 1
ATOM 889 C C . ALA A 1 106 ? 9.703 2.899 -11.341 1.00 95.00 106 ALA A C 1
ATOM 891 O O . ALA A 1 106 ? 10.740 2.339 -10.990 1.00 95.00 106 ALA A O 1
ATOM 892 N N . ASN A 1 107 ? 9.459 3.267 -12.606 1.00 93.88 107 ASN A N 1
ATOM 893 C CA . ASN A 1 107 ? 10.417 3.170 -13.699 1.00 93.88 107 ASN A CA 1
ATOM 894 C C . ASN A 1 107 ? 11.030 1.769 -13.833 1.00 93.88 107 ASN A C 1
ATOM 896 O O . ASN A 1 107 ? 12.244 1.586 -13.766 1.00 93.88 107 ASN A O 1
ATOM 900 N N . MET A 1 108 ? 10.164 0.777 -14.037 1.00 92.75 108 MET A N 1
ATOM 901 C CA . MET A 1 108 ? 10.545 -0.627 -14.156 1.00 92.75 108 MET A CA 1
ATOM 902 C C . MET A 1 108 ? 10.096 -1.188 -15.507 1.00 92.75 108 MET A C 1
ATOM 904 O O . MET A 1 108 ? 8.961 -0.977 -15.938 1.00 92.75 108 MET A O 1
ATOM 908 N N . THR A 1 109 ? 10.972 -1.931 -16.179 1.00 91.81 109 THR A N 1
ATOM 909 C CA . THR A 1 109 ? 10.594 -2.727 -17.355 1.00 91.81 109 THR A CA 1
ATOM 910 C C . THR A 1 109 ? 9.740 -3.930 -16.936 1.00 91.81 109 THR A C 1
ATOM 912 O O . THR A 1 109 ? 9.814 -4.363 -15.780 1.00 91.81 109 THR A O 1
ATOM 915 N N . PRO A 1 110 ? 8.965 -4.539 -17.854 1.00 91.19 110 PRO A N 1
ATOM 916 C CA . PRO A 1 110 ? 8.249 -5.782 -17.561 1.00 91.19 110 PRO A CA 1
ATOM 917 C C . PRO A 1 110 ? 9.165 -6.888 -17.012 1.00 91.19 110 PRO A C 1
ATOM 919 O O . PRO A 1 110 ? 8.804 -7.564 -16.051 1.00 91.19 110 PRO A O 1
ATOM 922 N N . SER A 1 111 ? 10.379 -7.018 -17.558 1.00 90.69 111 SER A N 1
ATOM 923 C CA . SER A 1 111 ? 11.400 -7.968 -17.096 1.00 90.69 111 SER A CA 1
ATOM 924 C C . SER A 1 111 ? 11.827 -7.701 -15.645 1.00 90.69 111 SER A C 1
ATOM 926 O O . SER A 1 111 ? 11.957 -8.634 -14.855 1.00 90.69 111 SER A O 1
ATOM 928 N N . GLN A 1 112 ? 12.004 -6.430 -15.264 1.00 93.62 112 GLN A N 1
ATOM 929 C CA . GLN A 1 112 ? 12.332 -6.046 -13.886 1.00 93.62 112 GLN A CA 1
ATOM 930 C C . GLN A 1 112 ? 11.169 -6.309 -12.924 1.00 93.62 112 GLN A C 1
ATOM 932 O O . GLN A 1 112 ? 11.399 -6.808 -11.824 1.00 93.62 112 GLN A O 1
ATOM 937 N N . VAL A 1 113 ? 9.930 -6.018 -13.335 1.00 93.75 113 VAL A N 1
ATOM 938 C CA . VAL A 1 113 ? 8.725 -6.336 -12.549 1.00 93.75 113 VAL A CA 1
ATOM 939 C C . VAL A 1 113 ? 8.624 -7.844 -12.310 1.00 93.75 113 VAL A C 1
ATOM 941 O O . VAL A 1 113 ? 8.473 -8.267 -11.167 1.00 93.75 113 VAL A O 1
ATOM 944 N N . ALA A 1 114 ? 8.786 -8.660 -13.357 1.00 93.44 114 ALA A N 1
ATOM 945 C CA . ALA A 1 114 ? 8.751 -10.118 -13.250 1.00 93.44 114 ALA A CA 1
ATOM 946 C C . ALA A 1 114 ? 9.859 -10.664 -12.334 1.00 93.44 114 ALA A C 1
ATOM 948 O O . ALA A 1 114 ? 9.606 -11.551 -11.522 1.00 93.44 114 ALA A O 1
ATOM 949 N N . ALA A 1 115 ? 11.070 -10.103 -12.407 1.00 94.06 115 ALA A N 1
ATOM 950 C CA . ALA A 1 115 ? 12.183 -10.501 -11.546 1.00 94.06 115 ALA A CA 1
ATOM 951 C C . ALA A 1 115 ? 11.938 -10.196 -10.056 1.00 94.06 115 ALA A C 1
ATOM 953 O O . ALA A 1 115 ? 12.424 -10.927 -9.197 1.00 94.06 115 ALA A O 1
ATOM 954 N N . GLN A 1 116 ? 11.186 -9.136 -9.738 1.00 95.44 116 GLN A N 1
ATOM 955 C CA . GLN A 1 116 ? 10.812 -8.798 -8.359 1.00 95.44 116 GLN A CA 1
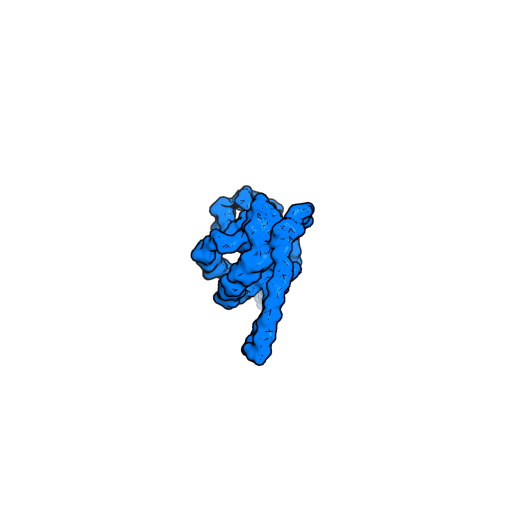ATOM 956 C C . GLN A 1 116 ? 9.554 -9.536 -7.876 1.00 95.44 116 GLN A C 1
ATOM 958 O O . GLN A 1 116 ? 9.290 -9.568 -6.676 1.00 95.44 116 GLN A O 1
ATOM 963 N N . TRP A 1 117 ? 8.783 -10.148 -8.777 1.00 95.56 117 TRP A N 1
ATOM 964 C CA . TRP A 1 117 ? 7.494 -10.751 -8.438 1.00 95.56 117 TRP A CA 1
ATOM 965 C C . TRP A 1 117 ? 7.618 -11.903 -7.435 1.00 95.56 117 TRP A C 1
ATOM 967 O O . TRP A 1 117 ? 6.915 -11.913 -6.431 1.00 95.56 117 TRP A O 1
ATOM 977 N N . ALA A 1 118 ? 8.593 -12.798 -7.625 1.00 94.69 118 ALA A N 1
ATOM 978 C CA . ALA A 1 118 ? 8.836 -13.915 -6.705 1.00 94.69 118 ALA A CA 1
ATOM 979 C C . ALA A 1 118 ? 9.161 -13.449 -5.270 1.00 94.69 118 ALA A C 1
ATOM 981 O O . ALA A 1 118 ? 8.817 -14.114 -4.294 1.00 94.69 118 ALA A O 1
ATOM 982 N N . ARG A 1 119 ? 9.800 -12.279 -5.129 1.00 96.06 119 ARG A N 1
ATOM 983 C CA . ARG A 1 119 ? 10.079 -11.663 -3.825 1.00 96.06 119 ARG A CA 1
ATOM 984 C C . ARG A 1 119 ? 8.791 -11.185 -3.149 1.00 96.06 119 ARG A C 1
ATOM 986 O O . ARG A 1 119 ? 8.629 -11.403 -1.952 1.00 96.06 119 ARG A O 1
ATOM 993 N N . LEU A 1 120 ? 7.872 -10.573 -3.901 1.00 96.38 120 LEU A N 1
ATOM 994 C CA . LEU A 1 120 ? 6.552 -10.194 -3.384 1.00 96.38 120 LEU A CA 1
ATOM 995 C C . LEU A 1 120 ? 5.711 -11.414 -3.008 1.00 96.38 120 LEU A C 1
ATOM 997 O O . LEU A 1 120 ? 5.077 -11.390 -1.958 1.00 96.38 120 LEU A O 1
ATOM 1001 N N . GLU A 1 121 ? 5.730 -12.471 -3.823 1.00 97.12 121 GLU A N 1
ATOM 1002 C CA . GLU A 1 121 ? 5.024 -13.728 -3.537 1.00 97.12 121 GLU A CA 1
ATOM 1003 C C . GLU A 1 121 ? 5.513 -14.351 -2.233 1.00 97.12 121 GLU A C 1
ATOM 1005 O O . GLU A 1 121 ? 4.695 -14.647 -1.373 1.00 97.12 121 GLU A O 1
ATOM 1010 N N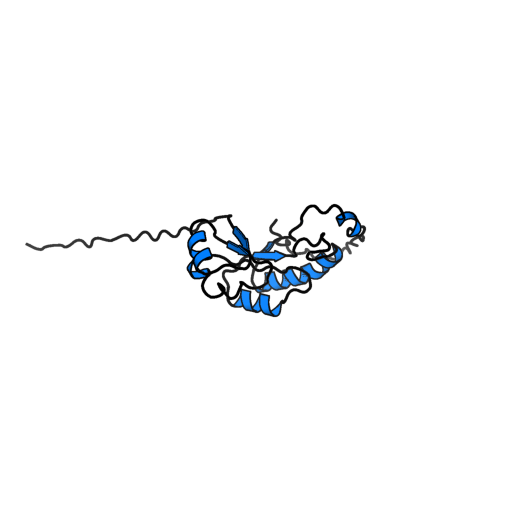 . SER A 1 122 ? 6.829 -14.422 -2.017 1.00 97.44 122 SER A N 1
ATOM 1011 C CA . SER A 1 122 ? 7.383 -14.914 -0.750 1.00 97.44 122 SER A CA 1
ATOM 1012 C C . SER A 1 122 ? 6.901 -14.112 0.464 1.00 97.44 122 SER A C 1
ATOM 1014 O O . SER A 1 122 ? 6.523 -14.708 1.467 1.00 97.44 122 SER A O 1
ATOM 1016 N N . ILE A 1 123 ? 6.890 -12.776 0.394 1.00 97.50 123 ILE A N 1
ATOM 1017 C CA . ILE A 1 123 ? 6.376 -11.934 1.489 1.00 97.50 123 ILE A CA 1
ATOM 1018 C C . ILE A 1 123 ? 4.874 -12.172 1.679 1.00 97.50 123 ILE A C 1
ATOM 1020 O O . ILE A 1 123 ? 4.403 -12.292 2.807 1.00 97.50 123 ILE A O 1
ATOM 1024 N N . ALA A 1 124 ? 4.107 -12.235 0.592 1.00 97.06 124 ALA A N 1
ATOM 1025 C CA . ALA A 1 124 ? 2.673 -12.464 0.667 1.00 97.06 124 ALA A CA 1
ATOM 1026 C C . ALA A 1 124 ? 2.341 -13.842 1.250 1.00 97.06 124 ALA A C 1
ATOM 1028 O O . ALA A 1 124 ? 1.411 -13.935 2.045 1.00 97.06 124 ALA A O 1
ATOM 1029 N N . ASP A 1 125 ? 3.107 -14.877 0.919 1.00 97.75 125 ASP A N 1
ATOM 1030 C CA . ASP A 1 125 ? 2.935 -16.228 1.450 1.00 97.75 125 ASP A CA 1
ATOM 1031 C C . ASP A 1 125 ? 3.250 -16.290 2.950 1.00 97.75 125 ASP A C 1
ATOM 1033 O O . ASP A 1 125 ? 2.470 -16.869 3.709 1.00 97.75 125 ASP A O 1
ATOM 1037 N N . ASP A 1 126 ? 4.319 -15.621 3.400 1.00 97.88 126 ASP A N 1
ATOM 1038 C CA . ASP A 1 126 ? 4.714 -15.574 4.817 1.00 97.88 126 ASP A CA 1
ATOM 1039 C C . ASP A 1 126 ? 3.616 -14.980 5.724 1.00 97.88 126 ASP A C 1
ATOM 1041 O O . ASP A 1 126 ? 3.502 -15.359 6.892 1.00 97.88 126 ASP A O 1
ATOM 1045 N N . TYR A 1 127 ? 2.793 -14.067 5.193 1.00 97.31 127 TYR A N 1
ATOM 1046 C CA . TYR A 1 127 ? 1.746 -13.356 5.942 1.00 97.31 127 TYR A CA 1
ATOM 1047 C C . TYR A 1 127 ? 0.323 -13.564 5.391 1.00 97.31 127 TYR A C 1
ATOM 1049 O O . TYR A 1 127 ? -0.609 -12.883 5.814 1.00 97.31 127 TYR A O 1
ATOM 1057 N N . ASN A 1 128 ? 0.123 -14.506 4.461 1.00 96.94 128 ASN A N 1
ATOM 1058 C CA . ASN A 1 128 ? -1.161 -14.791 3.798 1.00 96.94 128 ASN A CA 1
ATOM 1059 C C . ASN A 1 128 ? -1.847 -13.557 3.157 1.00 96.94 128 ASN A C 1
ATOM 1061 O O . ASN A 1 128 ? -3.075 -13.394 3.189 1.00 96.94 128 ASN A O 1
ATOM 1065 N N . LEU A 1 129 ? -1.061 -12.684 2.534 1.00 97.00 129 LEU A N 1
ATOM 1066 C CA . LEU A 1 129 ? -1.555 -11.488 1.858 1.00 97.00 129 LEU A CA 1
ATOM 1067 C C . LEU A 1 129 ? -2.125 -11.806 0.468 1.00 97.00 129 LEU A C 1
ATOM 1069 O O . LEU A 1 129 ? -1.933 -12.873 -0.122 1.00 97.00 129 LEU A O 1
ATOM 1073 N N . LYS A 1 130 ? -2.862 -10.843 -0.079 1.00 97.31 130 LYS A N 1
ATOM 1074 C CA . LYS A 1 130 ? -3.217 -10.763 -1.496 1.00 97.31 130 LYS A CA 1
ATOM 1075 C C . LYS A 1 130 ? -2.382 -9.671 -2.148 1.00 97.31 130 LYS A C 1
ATOM 1077 O O . LYS A 1 130 ? -2.402 -8.535 -1.682 1.00 97.31 130 LYS A O 1
ATOM 1082 N N . ILE A 1 131 ? -1.699 -9.992 -3.240 1.00 96.94 131 ILE A N 1
ATOM 1083 C CA . ILE A 1 131 ? -0.944 -8.992 -3.994 1.00 96.94 131 ILE A CA 1
ATOM 1084 C C . ILE A 1 131 ? -1.901 -8.318 -4.979 1.00 96.94 131 ILE A C 1
ATOM 1086 O O . ILE A 1 131 ? -2.592 -8.988 -5.750 1.00 96.94 131 ILE A O 1
ATOM 1090 N N . VAL A 1 132 ? -1.952 -6.991 -4.944 1.00 97.00 132 VAL A N 1
ATOM 1091 C CA . VAL A 1 132 ? -2.641 -6.180 -5.951 1.00 97.00 132 VAL A CA 1
ATOM 1092 C C . VAL A 1 132 ? -1.648 -5.877 -7.065 1.00 97.00 132 VAL A C 1
ATOM 1094 O O . VAL A 1 132 ? -0.504 -5.513 -6.788 1.00 97.00 132 VAL A O 1
ATOM 1097 N N . ALA A 1 133 ? -2.075 -6.080 -8.312 1.00 94.50 133 ALA A N 1
ATOM 1098 C CA . ALA A 1 133 ? -1.234 -5.932 -9.496 1.00 94.50 133 ALA A CA 1
ATOM 1099 C C . ALA A 1 133 ? -0.542 -4.552 -9.578 1.00 94.50 133 ALA A C 1
ATOM 1101 O O . ALA A 1 133 ? -1.027 -3.589 -8.979 1.00 94.50 133 ALA A O 1
ATOM 1102 N N . PRO A 1 134 ? 0.551 -4.430 -10.362 1.00 96.25 134 PRO A N 1
ATOM 1103 C CA . PRO A 1 134 ? 1.194 -3.146 -10.617 1.00 96.25 134 PRO A CA 1
ATOM 1104 C C . PRO A 1 134 ? 0.194 -2.072 -11.055 1.00 96.25 134 PRO A C 1
ATOM 1106 O O . PRO A 1 134 ? -0.591 -2.289 -11.983 1.00 96.25 134 PRO A O 1
ATOM 1109 N N . ALA A 1 135 ? 0.241 -0.906 -10.413 1.00 93.75 135 ALA A N 1
ATOM 1110 C CA . ALA A 1 135 ? -0.669 0.196 -10.704 1.00 93.75 135 ALA A CA 1
ATOM 1111 C C . ALA A 1 135 ? -0.243 0.898 -12.001 1.00 93.75 135 ALA A C 1
ATOM 1113 O O . ALA A 1 135 ? 0.658 1.728 -11.993 1.00 93.75 135 ALA A O 1
ATOM 1114 N N . VAL A 1 136 ? -0.847 0.542 -13.136 1.00 92.25 136 VAL A N 1
ATOM 1115 C CA . VAL A 1 136 ? -0.506 1.107 -14.453 1.00 92.25 136 VAL A CA 1
ATOM 1116 C C . VAL A 1 136 ? -1.390 2.298 -14.825 1.00 92.25 136 VAL A C 1
ATOM 1118 O O . VAL A 1 136 ? -2.553 2.374 -14.436 1.00 92.25 136 VAL A O 1
ATOM 1121 N N . ASN A 1 137 ? -0.859 3.199 -15.653 1.00 87.94 137 ASN A N 1
ATOM 1122 C CA . ASN A 1 137 ? -1.598 4.329 -16.225 1.00 87.94 137 ASN A CA 1
ATOM 1123 C C . ASN A 1 137 ? -1.169 4.579 -17.685 1.00 87.94 137 ASN A C 1
ATOM 1125 O O . ASN A 1 137 ? -0.185 4.005 -18.159 1.00 87.94 137 ASN A O 1
ATOM 1129 N N . TYR A 1 138 ? -1.897 5.408 -18.433 1.00 86.25 138 TYR A N 1
ATOM 1130 C CA . TYR A 1 138 ? -1.594 5.699 -19.833 1.00 86.25 138 TYR A CA 1
ATOM 1131 C C . TYR A 1 138 ? -0.297 6.505 -19.979 1.00 86.25 138 TYR A C 1
ATOM 1133 O O . TYR A 1 138 ? -0.230 7.668 -19.594 1.00 86.25 138 TYR A O 1
ATOM 1141 N N . CYS A 1 139 ? 0.714 5.917 -20.622 1.00 76.31 139 CYS A N 1
ATOM 1142 C CA . CYS A 1 139 ? 1.985 6.579 -20.903 1.00 76.31 139 CYS A CA 1
ATOM 1143 C C . CYS A 1 139 ? 2.282 6.552 -22.406 1.00 76.31 139 CYS A C 1
ATOM 1145 O O . CYS A 1 139 ? 2.494 5.486 -22.985 1.00 76.31 139 CYS A O 1
ATOM 1147 N N . ALA A 1 140 ? 2.370 7.730 -23.028 1.00 67.56 140 ALA A N 1
ATOM 1148 C CA . ALA A 1 140 ? 2.655 7.866 -24.460 1.00 67.56 140 ALA A CA 1
ATOM 1149 C C . ALA A 1 140 ? 4.044 7.324 -24.868 1.00 67.56 140 ALA A C 1
ATOM 1151 O O . ALA A 1 140 ? 4.254 6.981 -26.027 1.00 67.56 140 ALA A O 1
ATOM 1152 N N . ILE A 1 141 ? 4.982 7.220 -23.917 1.00 66.44 141 ILE A N 1
ATOM 1153 C CA . ILE A 1 141 ? 6.365 6.763 -24.136 1.00 66.44 141 ILE A CA 1
ATOM 1154 C C . ILE A 1 141 ? 6.572 5.309 -23.654 1.00 66.44 141 ILE A C 1
ATOM 1156 O O . ILE A 1 141 ? 7.643 4.739 -23.853 1.00 66.44 141 ILE A O 1
ATOM 1160 N N . ALA A 1 142 ? 5.549 4.642 -23.094 1.00 59.47 142 ALA A N 1
ATOM 1161 C CA . ALA A 1 142 ? 5.671 3.260 -22.597 1.00 59.47 142 ALA A CA 1
ATOM 1162 C C . ALA A 1 142 ? 6.169 2.263 -23.657 1.00 59.47 142 ALA A C 1
ATOM 1164 O O . ALA A 1 142 ? 6.791 1.257 -23.316 1.00 59.47 142 ALA A O 1
ATOM 1165 N N . LEU A 1 143 ? 5.962 2.571 -24.941 1.00 56.69 143 LEU A N 1
ATOM 1166 C CA . LEU A 1 143 ? 6.464 1.793 -26.072 1.00 56.69 143 LEU A CA 1
ATOM 1167 C C . LEU A 1 143 ? 7.995 1.640 -26.077 1.00 56.69 143 LEU A C 1
ATOM 1169 O O . LEU A 1 143 ? 8.484 0.634 -26.577 1.00 56.69 143 LEU A O 1
ATOM 1173 N N . LEU A 1 144 ? 8.753 2.572 -25.485 1.00 58.66 144 LEU A N 1
ATOM 1174 C CA . LEU A 1 144 ? 10.214 2.457 -25.384 1.00 58.66 144 LEU A CA 1
ATOM 1175 C C . LEU A 1 144 ? 10.674 1.439 -24.327 1.00 58.66 144 LEU A C 1
ATOM 1177 O O . LEU A 1 144 ? 11.819 1.000 -24.378 1.00 58.66 144 LEU A O 1
ATOM 1181 N N . LYS A 1 145 ? 9.810 1.065 -23.371 1.00 59.88 145 LYS A N 1
ATOM 1182 C CA . LYS A 1 145 ? 10.137 0.122 -22.282 1.00 59.88 145 LYS A CA 1
ATOM 1183 C C . LYS A 1 145 ? 9.616 -1.296 -22.514 1.00 59.88 145 LYS A C 1
ATOM 1185 O O . LYS A 1 145 ? 9.920 -2.189 -21.723 1.00 59.88 145 LYS A O 1
ATOM 1190 N N . MET A 1 146 ? 8.818 -1.509 -23.560 1.00 58.19 146 MET A N 1
ATOM 1191 C CA . MET A 1 146 ? 8.394 -2.849 -23.954 1.00 58.19 146 MET A CA 1
ATOM 1192 C C . MET A 1 146 ? 9.553 -3.547 -24.667 1.00 58.19 146 MET A C 1
ATOM 1194 O O . MET A 1 146 ? 9.742 -3.412 -25.874 1.00 58.19 146 MET A O 1
ATOM 1198 N N . GLU A 1 147 ? 10.348 -4.289 -23.900 1.00 57.78 147 GLU A N 1
ATOM 1199 C CA . GLU A 1 147 ? 11.254 -5.289 -24.458 1.00 57.78 147 GLU A CA 1
ATOM 1200 C C . GLU A 1 147 ? 10.425 -6.318 -25.244 1.00 57.78 147 GLU A C 1
ATOM 1202 O O . GLU A 1 147 ? 9.354 -6.739 -24.796 1.00 57.78 147 GLU A O 1
ATOM 1207 N N . GLN A 1 148 ? 10.886 -6.691 -26.444 1.00 46.69 148 GLN A N 1
ATOM 1208 C CA . GLN A 1 148 ? 10.262 -7.764 -27.225 1.00 46.69 148 GLN A CA 1
ATOM 1209 C C . GLN A 1 148 ? 10.150 -9.011 -26.336 1.00 46.69 148 GLN A C 1
ATOM 1211 O O . GLN A 1 148 ? 11.117 -9.303 -25.629 1.00 46.69 148 GLN A O 1
ATOM 1216 N N . PRO A 1 149 ? 9.021 -9.745 -26.346 1.00 47.25 149 PRO A N 1
ATOM 1217 C CA . PRO A 1 149 ? 8.841 -10.883 -25.457 1.00 47.25 149 PRO A CA 1
ATOM 1218 C C . PRO A 1 149 ? 9.974 -11.881 -25.688 1.00 47.25 149 PRO A C 1
ATOM 1220 O O . PRO A 1 149 ? 10.059 -12.519 -26.740 1.00 47.25 149 PRO A O 1
ATOM 1223 N N . THR A 1 150 ? 10.866 -12.009 -24.709 1.00 42.75 150 THR A N 1
ATOM 1224 C CA . THR A 1 150 ? 11.853 -13.080 -24.680 1.00 42.75 150 THR A CA 1
ATOM 1225 C C . THR A 1 150 ? 11.060 -14.385 -24.700 1.00 42.75 150 THR A C 1
ATOM 1227 O O . THR A 1 150 ? 10.176 -14.552 -23.854 1.00 42.75 150 THR A O 1
ATOM 1230 N N . PRO A 1 151 ? 11.299 -15.308 -25.651 1.00 37.72 151 PRO A N 1
ATOM 1231 C CA . PRO A 1 151 ? 10.560 -16.556 -25.691 1.00 37.72 151 PRO A CA 1
ATOM 1232 C C . PRO A 1 151 ? 10.755 -17.276 -24.362 1.00 37.72 151 PRO A C 1
ATOM 1234 O O . PRO A 1 151 ? 11.863 -17.709 -24.036 1.00 37.72 151 PRO A O 1
ATOM 1237 N N . ILE A 1 152 ? 9.680 -17.401 -23.589 1.00 44.12 152 ILE A N 1
ATOM 1238 C CA . ILE A 1 152 ? 9.643 -18.296 -22.443 1.00 44.12 152 ILE A CA 1
ATOM 1239 C C . ILE A 1 152 ? 9.837 -19.692 -23.036 1.00 44.12 152 ILE A C 1
ATOM 1241 O O . ILE A 1 152 ? 8.910 -20.269 -23.606 1.00 44.12 152 ILE A O 1
ATOM 1245 N N . ARG A 1 153 ? 11.057 -20.239 -22.968 1.00 33.00 153 ARG A N 1
ATOM 1246 C CA . ARG A 1 153 ? 11.244 -21.675 -23.176 1.00 33.00 153 ARG A CA 1
ATOM 1247 C C . ARG A 1 153 ? 10.516 -22.362 -22.031 1.00 33.00 153 ARG A C 1
ATOM 1249 O O . ARG A 1 153 ? 11.054 -22.487 -20.935 1.00 33.00 153 ARG A O 1
ATOM 1256 N N . LEU A 1 154 ? 9.299 -22.817 -22.304 1.00 35.09 154 LEU A N 1
ATOM 1257 C CA . LEU A 1 154 ? 8.641 -23.838 -21.507 1.00 35.09 154 LEU A CA 1
ATOM 1258 C C . LEU A 1 154 ? 9.490 -25.106 -21.635 1.00 35.09 154 LEU A C 1
ATOM 1260 O O . LEU A 1 154 ? 9.352 -25.868 -22.589 1.00 35.09 154 LEU A O 1
ATOM 1264 N N . ASN A 1 155 ? 10.435 -25.295 -20.715 1.00 34.12 155 ASN A N 1
ATOM 1265 C CA . ASN A 1 155 ? 11.063 -26.592 -20.553 1.00 34.12 155 ASN A CA 1
ATOM 1266 C C . ASN A 1 155 ? 10.007 -27.509 -19.928 1.00 34.12 155 ASN A C 1
ATOM 1268 O O . ASN A 1 155 ? 9.476 -27.219 -18.856 1.00 34.12 155 ASN A O 1
ATOM 1272 N N . THR A 1 156 ? 9.641 -28.568 -20.641 1.00 40.31 156 THR A N 1
ATOM 1273 C CA . THR A 1 156 ? 8.579 -29.517 -20.292 1.00 40.31 156 THR A CA 1
ATOM 1274 C C . THR A 1 156 ? 9.017 -30.424 -19.143 1.00 40.31 156 THR A C 1
ATOM 1276 O O . THR A 1 156 ? 9.240 -31.621 -19.311 1.00 40.31 156 THR A O 1
ATOM 1279 N N . SER A 1 157 ? 9.192 -29.846 -17.959 1.00 37.78 157 SER A N 1
ATOM 1280 C CA . SER A 1 157 ? 9.445 -30.549 -16.700 1.00 37.78 157 SER A CA 1
ATOM 1281 C C . SER A 1 157 ? 8.797 -29.757 -15.563 1.00 37.78 157 SER A C 1
ATOM 1283 O O . SER A 1 157 ? 9.449 -29.025 -14.834 1.00 37.78 157 SER A O 1
ATOM 1285 N N . THR A 1 158 ? 7.471 -29.855 -15.513 1.00 41.72 158 THR A N 1
ATOM 1286 C CA . THR A 1 158 ? 6.594 -29.726 -14.341 1.00 41.72 158 THR A CA 1
ATOM 1287 C C . THR A 1 158 ? 7.055 -28.821 -13.187 1.00 41.72 158 THR A C 1
ATOM 1289 O O . THR A 1 158 ? 7.653 -29.297 -12.229 1.00 41.72 158 THR A O 1
ATOM 1292 N N . ILE A 1 159 ? 6.606 -27.564 -13.187 1.00 32.34 159 ILE A N 1
ATOM 1293 C CA . ILE A 1 159 ? 6.088 -26.917 -11.974 1.00 32.34 159 ILE A CA 1
ATOM 1294 C C . ILE A 1 159 ? 4.777 -26.254 -12.395 1.00 32.34 159 ILE A C 1
ATOM 1296 O O . ILE A 1 159 ? 4.775 -25.273 -13.135 1.00 32.34 159 ILE A O 1
ATOM 1300 N N . PHE A 1 160 ? 3.648 -26.825 -11.974 1.00 32.34 160 PHE A N 1
ATOM 1301 C CA . PHE A 1 160 ? 2.427 -26.038 -11.846 1.00 32.34 160 PHE A CA 1
ATOM 1302 C C . PHE A 1 160 ? 2.772 -24.927 -10.856 1.00 32.34 160 PHE A C 1
ATOM 1304 O O . PHE A 1 160 ? 2.923 -25.202 -9.666 1.00 32.34 160 PHE A O 1
ATOM 1311 N N . LEU A 1 161 ? 2.969 -23.700 -11.341 1.00 37.50 161 LEU A N 1
ATOM 1312 C CA . LEU A 1 161 ? 2.933 -22.555 -10.444 1.00 37.50 161 LEU A CA 1
ATOM 1313 C C . LEU A 1 161 ? 1.561 -22.607 -9.754 1.00 37.50 161 LEU A C 1
ATOM 1315 O O . LEU A 1 161 ? 0.555 -22.827 -10.445 1.00 37.50 161 LEU A O 1
ATOM 1319 N N . PRO A 1 162 ? 1.492 -22.481 -8.417 1.00 34.81 162 PRO A N 1
ATOM 1320 C CA . PRO A 1 162 ? 0.209 -22.313 -7.753 1.00 34.81 162 PRO A CA 1
ATOM 1321 C C . PRO A 1 162 ? -0.527 -21.127 -8.400 1.00 34.81 162 PRO A C 1
ATOM 1323 O O . PRO A 1 162 ? 0.117 -20.263 -9.001 1.00 34.81 162 PRO A O 1
ATOM 1326 N N . PRO A 1 163 ? -1.869 -21.080 -8.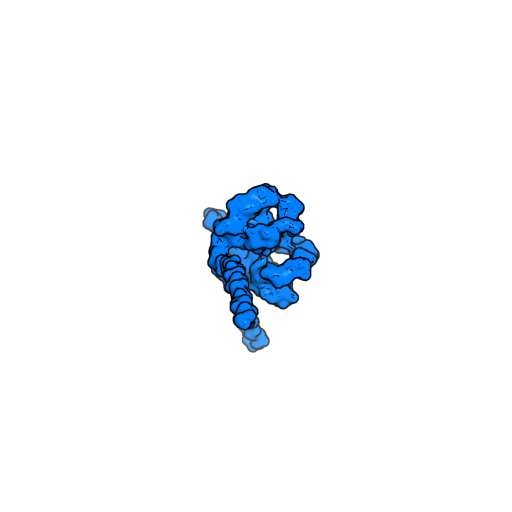342 1.00 42.25 163 PRO A N 1
ATOM 1327 C CA . PRO A 1 163 ? -2.617 -19.962 -8.900 1.00 42.25 163 PRO A CA 1
ATOM 1328 C C . PRO A 1 163 ? -2.073 -18.656 -8.316 1.00 42.25 163 PRO A C 1
ATOM 1330 O O . PRO A 1 163 ? -2.237 -18.389 -7.127 1.00 42.25 163 PRO A O 1
ATOM 1333 N N . VAL A 1 164 ? -1.396 -17.872 -9.158 1.00 48.38 164 VAL A N 1
ATOM 1334 C CA . VAL A 1 164 ? -0.820 -16.581 -8.788 1.00 48.38 164 VAL A CA 1
ATOM 1335 C C . VAL A 1 164 ? -1.966 -15.713 -8.276 1.00 48.38 164 VAL A C 1
ATOM 1337 O O . VAL A 1 164 ? -2.913 -15.416 -9.010 1.00 48.38 164 VAL A O 1
ATOM 1340 N N . ARG A 1 165 ? -1.928 -15.355 -6.990 1.00 52.94 165 ARG A N 1
ATOM 1341 C CA . ARG A 1 165 ? -3.005 -14.627 -6.308 1.00 52.94 165 ARG A CA 1
ATOM 1342 C C . ARG A 1 165 ? -2.914 -13.136 -6.628 1.00 52.94 165 ARG A C 1
ATOM 1344 O O . ARG A 1 165 ? -2.637 -12.323 -5.754 1.00 52.94 165 ARG A O 1
ATOM 1351 N N . ILE A 1 166 ? -3.141 -12.792 -7.892 1.00 53.59 166 ILE A N 1
ATOM 1352 C CA . ILE A 1 166 ? -3.284 -11.406 -8.335 1.00 53.59 166 ILE A CA 1
ATOM 1353 C C . ILE A 1 166 ? -4.721 -10.963 -8.092 1.00 53.59 166 ILE A C 1
ATOM 1355 O O . ILE A 1 166 ? -5.673 -11.581 -8.571 1.00 53.59 166 ILE A O 1
ATOM 1359 N N . VAL A 1 167 ? -4.868 -9.866 -7.360 1.00 64.44 167 VAL A N 1
ATOM 1360 C CA . VAL A 1 167 ? -6.091 -9.067 -7.364 1.00 64.44 167 VAL A CA 1
ATOM 1361 C C . VAL A 1 167 ? -5.899 -7.964 -8.405 1.00 64.44 167 VAL A C 1
ATOM 1363 O O . VAL A 1 167 ? -4.916 -7.222 -8.339 1.00 64.44 167 VAL A O 1
ATOM 1366 N N . VAL A 1 168 ? -6.803 -7.919 -9.388 1.00 47.38 168 VAL A N 1
ATOM 1367 C CA . VAL A 1 168 ? -6.914 -6.837 -10.382 1.00 47.38 168 VAL A CA 1
ATOM 1368 C C . VAL A 1 168 ? -7.817 -5.745 -9.831 1.00 47.38 168 VAL A C 1
ATOM 1370 O O . VAL A 1 168 ? -8.855 -6.113 -9.229 1.00 47.38 168 VAL A O 1
#

Solvent-accessible surface area (backbone atoms only — not comparable to full-atom values): 10302 Å² total; per-residue (Å²): 138,84,87,82,83,79,82,82,77,78,79,76,76,75,81,77,76,80,69,87,57,84,42,58,48,86,59,63,79,62,45,60,66,53,47,59,73,40,33,91,71,36,37,32,37,31,54,70,31,43,61,73,47,81,69,32,62,90,50,42,64,82,48,61,39,42,74,41,32,25,35,35,34,95,83,50,62,59,69,58,29,53,56,43,46,72,75,36,79,83,48,53,51,36,39,38,27,40,27,29,65,35,80,95,49,37,49,41,41,67,69,55,49,58,68,46,43,65,59,52,49,53,55,26,62,78,62,68,40,37,40,32,55,62,45,74,74,96,51,97,65,33,73,81,51,61,71,76,82,73,80,80,77,79,70,95,70,87,74,81,72,70,85,77,64,67,43,129

Sequence (168 aa):
MKFIALPLFFLFCYYFSFSQQKRGIAYGHHSPQDLQILSPEISWWYNWSETPESSVADVYSNYGFDFVPMTWNGNFNETSLRNFIANHPDTKYLLAFNEPNFIDQANMTPSQVAAQWARLESIADDYNLKIVAPAVNYCAIALLKMEQPTPIRLNTSTIFLPPVRIVV

Secondary structure (DSSP, 8-state):
----PPP----------------EEE-S---HHHHHHHTTT--EEE-SSSS--TTTTTTGGGGTPEE--EE-STT--HHHHHHHHHH-TT--EEEE-B-TTSTTTT---HHHHHHHHHHHHHHHHHHT-EEEPPB----TTGGGT----------SS--------EE-

pLDDT: mean 81.84, std 22.06, range [32.34, 98.69]

Mean predicted aligned error: 11.02 Å

Foldseek 3Di:
DDDDDDDPPPPPPPPPCPPPQPAADADQDDALVNLQVCLVRHQEYEDLALAHHPRCRVPNVVSNHDYEHEPQALPHDVVSNLVSCVVPLVHAEYEYHEACLDPPGNVHAPVRSVVCLVVVVVSCVVRVH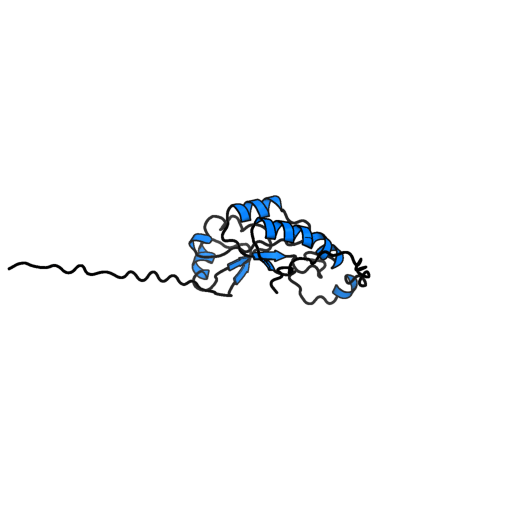AYEDHHHDDDPCSVVRHDDPDPPPPPPDDDPDPPRRYDD

Nearest PDB structures (foldseek):
  8j3y-assembly2_B  TM=9.772E-01  e=1.134E-16  Saccharophagus degradans 2-40
  8j3x-assembly1_A  TM=9.760E-01  e=1.474E-16  Saccharophagu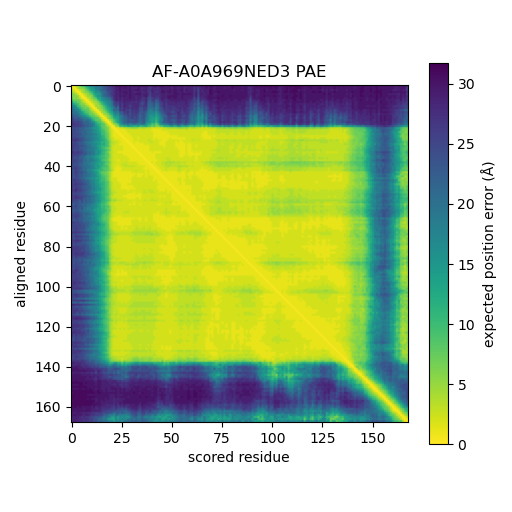s degradans 2-40
  6uav-assembly1_A  TM=9.609E-01  e=2.383E-12  Pseudomonas viridiflava
  6uax-assembly2_B  TM=8.859E-01  e=1.159E-12  Sorangium cellulosum So ce56
  6ub2-assembly2_B  TM=7.137E-01  e=2.046E-04  Lentinula edodes